Protein AF-A0A7W5J261-F1 (afdb_monomer_lite)

pLDDT: mean 82.95, std 15.22, range [35.91, 96.69]

Radius of gyration: 17.16 Å; chains: 1; bounding box: 46×24×44 Å

Secondary structure (DSSP, 8-state):
---------S------EEE-----SSSPPPPPEEE----STHHHHTT--TT--EEEEEETTEEEEEE----

Foldseek 3Di:
DDDPPPPQPPDDDFDFDWDADPDPDDDDGDDTDTDDDDDDPSCVVVVNDPPFDWDWDDDVVDIDIGTDDDD

Structure (mmCIF, N/CA/C/O backbone):
data_AF-A0A7W5J261-F1
#
_entry.id   AF-A0A7W5J261-F1
#
loop_
_atom_site.group_PDB
_atom_site.id
_atom_site.type_symbol
_atom_site.label_atom_id
_atom_site.label_alt_id
_atom_site.label_comp_id
_atom_site.label_asym_id
_atom_site.label_entity_id
_atom_site.label_seq_id
_atom_site.pdbx_PDB_ins_code
_atom_site.Cartn_x
_atom_site.Cartn_y
_atom_site.Cartn_z
_atom_site.occupancy
_atom_site.B_iso_or_equiv
_atom_site.auth_seq_id
_atom_site.auth_comp_id
_atom_site.auth_asym_id
_atom_site.auth_atom_id
_atom_site.pdbx_PDB_model_num
ATOM 1 N N . MET A 1 1 ? -21.030 14.086 25.621 1.00 35.91 1 MET A N 1
ATOM 2 C CA . MET A 1 1 ? -19.712 14.069 24.947 1.00 35.91 1 MET A CA 1
ATOM 3 C C . MET A 1 1 ? -19.914 13.627 23.505 1.00 35.91 1 MET A C 1
ATOM 5 O O . MET A 1 1 ? -20.124 12.449 23.259 1.00 35.91 1 MET A O 1
ATOM 9 N N . ALA A 1 2 ? -19.983 14.573 22.567 1.00 37.81 2 ALA A N 1
ATOM 10 C CA . ALA A 1 2 ? -20.268 14.271 21.166 1.00 37.81 2 ALA A CA 1
ATOM 11 C C . ALA A 1 2 ? -19.017 13.687 20.491 1.00 37.81 2 ALA A C 1
ATOM 13 O O . ALA A 1 2 ? -18.036 14.396 20.266 1.00 37.81 2 ALA A O 1
ATOM 14 N N . GLY A 1 3 ? -19.052 12.386 20.192 1.00 48.12 3 GLY A N 1
ATOM 15 C CA . GLY A 1 3 ? -18.053 11.722 19.364 1.00 48.12 3 GLY A CA 1
ATOM 16 C C . GLY A 1 3 ? -18.085 12.322 17.964 1.00 48.12 3 GLY A C 1
ATOM 17 O O . GLY A 1 3 ? -18.977 12.032 17.169 1.00 48.12 3 GLY A O 1
ATOM 18 N N . GLN A 1 4 ? -17.132 13.204 17.673 1.00 48.75 4 GLN A N 1
ATOM 19 C CA . GLN A 1 4 ? -16.954 13.768 16.343 1.00 48.75 4 GLN A CA 1
ATOM 20 C C . GLN A 1 4 ? -16.634 12.623 15.374 1.00 48.75 4 GLN A C 1
ATOM 22 O O . GLN A 1 4 ? -15.506 12.133 15.330 1.00 48.75 4 GLN A O 1
ATOM 27 N N . SER A 1 5 ? -17.628 12.194 14.592 1.00 59.06 5 SER A N 1
ATOM 28 C CA . SER A 1 5 ? -17.412 11.370 13.401 1.00 59.06 5 SER A CA 1
ATOM 29 C C . SER A 1 5 ? -16.536 12.172 12.446 1.00 59.06 5 SER A C 1
ATOM 31 O O . SER A 1 5 ? -17.024 13.029 11.705 1.00 59.06 5 SER A O 1
ATOM 33 N N . ARG A 1 6 ? -15.220 11.957 12.511 1.00 57.50 6 ARG A N 1
ATOM 34 C CA . ARG A 1 6 ? -14.259 12.610 11.623 1.00 57.50 6 ARG A CA 1
ATOM 35 C C . ARG A 1 6 ? -14.597 12.174 10.196 1.00 57.50 6 ARG A C 1
ATOM 37 O O . ARG A 1 6 ? -14.365 11.037 9.801 1.00 57.50 6 ARG A O 1
ATOM 44 N N . LYS A 1 7 ? -15.212 13.083 9.435 1.00 58.00 7 LYS A N 1
ATOM 45 C CA . LYS A 1 7 ? -15.493 12.919 8.006 1.00 58.00 7 LYS A CA 1
ATOM 46 C C . LYS A 1 7 ? -14.162 12.904 7.261 1.00 58.00 7 LYS A C 1
ATOM 48 O O . LYS A 1 7 ? -13.661 13.950 6.858 1.00 58.00 7 LYS A O 1
ATOM 53 N N . PHE A 1 8 ? -13.569 11.733 7.090 1.00 62.22 8 PHE A N 1
ATOM 54 C CA . PHE A 1 8 ? -12.467 11.583 6.148 1.00 62.22 8 PHE A CA 1
ATOM 55 C C . PHE A 1 8 ? -13.030 11.667 4.725 1.00 62.22 8 PHE A C 1
ATOM 57 O O . PHE A 1 8 ? -14.172 11.251 4.500 1.00 62.22 8 PHE A O 1
ATOM 64 N N . PRO A 1 9 ? -12.298 12.262 3.765 1.00 59.47 9 PRO A N 1
ATOM 65 C CA . PRO A 1 9 ? -12.768 12.351 2.389 1.00 59.47 9 PRO A CA 1
ATOM 66 C C . PRO A 1 9 ? -13.078 10.939 1.892 1.00 59.47 9 PRO A C 1
ATOM 68 O O . PRO A 1 9 ? -12.196 10.084 1.872 1.00 59.47 9 PRO A O 1
ATOM 71 N N . ARG A 1 10 ? -14.347 10.697 1.534 1.00 69.12 10 ARG A N 1
ATOM 72 C CA . ARG A 1 10 ? -14.873 9.354 1.226 1.00 69.12 10 ARG A CA 1
ATOM 73 C C . ARG A 1 10 ? -14.140 8.669 0.073 1.00 69.12 10 ARG A C 1
ATOM 75 O O . ARG A 1 10 ? -14.172 7.451 -0.028 1.00 69.12 10 ARG A O 1
ATOM 82 N N . GLN A 1 11 ? -13.502 9.448 -0.798 1.00 80.56 11 GLN A N 1
ATOM 83 C CA . GLN A 1 11 ? -12.821 8.952 -1.980 1.00 80.56 11 GLN A CA 1
ATOM 84 C C . GLN A 1 11 ? -11.670 9.890 -2.350 1.00 80.56 11 GLN A C 1
ATOM 86 O O . GLN A 1 11 ? -11.819 11.112 -2.330 1.00 80.56 11 GLN A O 1
ATOM 91 N N . ARG A 1 12 ? -10.519 9.316 -2.702 1.00 84.69 12 ARG A N 1
ATOM 92 C CA . ARG A 1 12 ? -9.389 10.032 -3.304 1.00 84.69 12 ARG A CA 1
ATOM 93 C C . ARG A 1 12 ? -9.073 9.383 -4.642 1.00 84.69 12 ARG A C 1
ATOM 95 O O . ARG A 1 12 ? -9.010 8.161 -4.729 1.00 84.69 12 ARG A O 1
ATOM 102 N N . GLN A 1 13 ? -8.878 10.198 -5.673 1.00 88.62 13 GLN A N 1
ATOM 103 C CA . GLN A 1 13 ? -8.356 9.727 -6.950 1.00 88.62 13 GLN A CA 1
ATOM 104 C C . GLN A 1 13 ? -6.834 9.811 -6.901 1.00 88.62 13 GLN A C 1
ATOM 106 O O . GLN A 1 13 ? -6.273 10.864 -6.601 1.00 88.62 13 GLN A O 1
ATOM 111 N N . LEU A 1 14 ? -6.174 8.689 -7.159 1.00 90.38 14 LEU A N 1
ATOM 112 C CA . LEU A 1 14 ? -4.723 8.582 -7.214 1.00 90.38 14 LEU A CA 1
ATOM 113 C C . LEU A 1 14 ? -4.341 8.008 -8.572 1.00 90.38 14 LEU A C 1
ATOM 115 O O . LEU A 1 14 ? -5.053 7.166 -9.120 1.00 90.38 14 LEU A O 1
ATOM 119 N N . LYS A 1 15 ? -3.212 8.461 -9.112 1.00 92.88 15 LYS A N 1
ATOM 120 C CA . LYS A 1 15 ? -2.676 7.947 -10.369 1.00 92.88 15 LYS A CA 1
ATOM 121 C C . LYS A 1 15 ? -1.683 6.827 -10.078 1.00 92.88 15 LYS A C 1
ATOM 123 O O . LYS A 1 15 ? -0.837 6.975 -9.197 1.00 92.88 15 LYS A O 1
ATOM 128 N N . ILE A 1 16 ? -1.769 5.738 -10.838 1.00 95.75 16 ILE A N 1
ATOM 129 C CA . ILE A 1 16 ? -0.710 4.727 -10.865 1.00 95.75 16 ILE A CA 1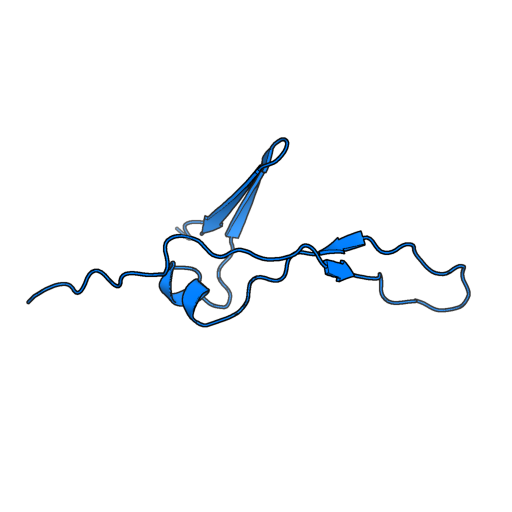
ATOM 130 C C . ILE A 1 16 ? 0.531 5.368 -11.486 1.00 95.75 16 ILE A C 1
ATOM 132 O O . ILE A 1 16 ? 0.482 5.887 -12.603 1.00 95.75 16 ILE A O 1
ATOM 136 N N . GLY A 1 17 ? 1.617 5.384 -10.722 1.00 94.38 17 GLY A N 1
ATOM 137 C CA . GLY A 1 17 ? 2.919 5.864 -11.162 1.00 94.38 17 GLY A CA 1
ATOM 138 C C . GLY A 1 17 ? 3.799 4.728 -11.670 1.00 94.38 17 GLY A C 1
ATOM 139 O O . GLY A 1 17 ? 3.428 3.555 -11.628 1.00 94.38 17 GLY A O 1
ATOM 140 N N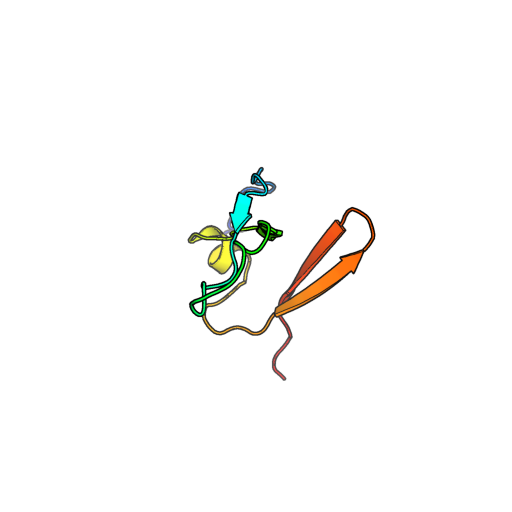 . TYR A 1 18 ? 5.007 5.087 -12.086 1.00 93.88 18 TYR A N 1
ATOM 141 C CA . TYR A 1 18 ? 6.055 4.141 -12.458 1.00 93.88 18 TYR A CA 1
ATOM 142 C C . TYR A 1 18 ? 7.062 4.013 -11.319 1.00 93.88 18 TYR A C 1
ATOM 144 O O . TYR A 1 18 ? 7.440 5.014 -10.707 1.00 93.88 18 TYR A O 1
ATOM 152 N N . ALA A 1 19 ? 7.498 2.790 -11.045 1.00 91.56 19 ALA A N 1
ATOM 153 C CA . ALA A 1 19 ? 8.631 2.505 -10.177 1.00 91.56 19 ALA A CA 1
ATOM 154 C C . ALA A 1 19 ? 9.642 1.614 -10.905 1.00 91.56 19 ALA A C 1
ATOM 156 O O . ALA A 1 19 ? 9.304 0.931 -11.871 1.00 91.56 19 ALA A O 1
ATOM 157 N N . TYR A 1 20 ? 10.887 1.657 -10.440 1.00 90.06 20 TYR A N 1
ATOM 158 C CA . TYR A 1 20 ? 12.016 0.942 -11.024 1.00 90.06 20 TYR A CA 1
ATOM 159 C C . TYR A 1 20 ? 12.695 0.124 -9.934 1.00 90.06 20 TYR A C 1
ATOM 161 O O . TYR A 1 20 ? 12.799 0.571 -8.789 1.00 90.06 20 TYR A O 1
ATOM 169 N N . TYR A 1 21 ? 13.159 -1.075 -10.282 1.00 85.31 21 TYR A N 1
ATOM 170 C CA . TYR A 1 21 ? 14.010 -1.836 -9.374 1.00 85.31 21 TYR A CA 1
ATOM 171 C C . TYR A 1 21 ? 15.344 -1.095 -9.206 1.00 85.31 21 TYR A C 1
ATOM 173 O O . TYR A 1 21 ? 15.842 -0.554 -10.198 1.00 85.31 21 TYR A O 1
ATOM 181 N N . PRO A 1 22 ? 15.938 -1.071 -7.996 1.00 80.75 22 PRO A N 1
ATOM 182 C CA . PRO A 1 22 ? 17.262 -0.495 -7.809 1.00 80.75 22 PRO A CA 1
ATOM 183 C C . PRO A 1 22 ? 18.243 -1.173 -8.770 1.00 80.75 22 PRO A C 1
ATOM 185 O O . PRO A 1 22 ? 18.350 -2.399 -8.793 1.00 80.75 22 PRO A O 1
ATOM 188 N N . HIS A 1 23 ? 18.931 -0.389 -9.599 1.00 76.25 23 HIS A N 1
ATOM 189 C CA . HIS A 1 23 ? 19.897 -0.935 -10.543 1.00 76.25 23 HIS A CA 1
ATOM 190 C C . HIS A 1 23 ? 21.118 -1.462 -9.784 1.00 76.25 23 HIS A C 1
ATOM 192 O O . HIS A 1 23 ? 21.890 -0.688 -9.227 1.00 76.25 23 HIS A O 1
ATOM 198 N N . THR A 1 24 ? 21.324 -2.779 -9.797 1.00 70.81 24 THR A N 1
ATOM 199 C CA . THR A 1 24 ? 22.456 -3.445 -9.125 1.00 70.81 24 THR A CA 1
ATOM 200 C C . THR A 1 24 ? 23.760 -3.429 -9.937 1.00 70.81 24 THR A C 1
ATOM 202 O O . THR A 1 24 ? 24.727 -4.078 -9.557 1.00 70.81 24 THR A O 1
ATOM 205 N N . GLY A 1 25 ? 23.825 -2.658 -11.028 1.00 66.50 25 GLY A N 1
ATOM 206 C CA . GLY A 1 25 ? 25.023 -2.497 -11.854 1.00 66.50 25 GLY A CA 1
ATOM 207 C C . GLY A 1 25 ? 25.233 -3.610 -12.890 1.00 66.50 25 GLY A C 1
ATOM 208 O O . GLY A 1 25 ? 25.045 -4.789 -12.620 1.00 66.50 25 GLY A O 1
ATOM 209 N N . LYS A 1 26 ? 25.643 -3.187 -14.095 1.00 63.69 26 LYS A N 1
ATOM 210 C CA . LYS A 1 26 ? 25.993 -3.994 -15.285 1.00 63.69 26 LYS A CA 1
ATOM 211 C C . LYS A 1 26 ? 24.888 -4.941 -15.782 1.00 63.69 26 LYS A C 1
ATOM 213 O O . LYS A 1 26 ? 25.052 -6.153 -15.835 1.00 63.69 26 LYS A O 1
ATOM 218 N N . GLY A 1 27 ? 23.777 -4.362 -16.231 1.00 68.62 27 GLY A N 1
ATOM 219 C CA . GLY A 1 27 ? 22.713 -5.081 -16.932 1.00 68.62 27 GLY A CA 1
ATOM 220 C C . GLY A 1 27 ? 21.811 -4.133 -17.718 1.00 68.62 27 GLY A C 1
ATOM 221 O O . GLY A 1 27 ? 21.910 -2.914 -17.572 1.00 68.62 27 GLY A O 1
ATOM 222 N N . ARG A 1 28 ? 20.937 -4.687 -18.568 1.00 71.12 28 ARG A N 1
ATOM 223 C CA . ARG A 1 28 ? 19.898 -3.905 -19.258 1.00 71.12 28 ARG A CA 1
ATOM 224 C C . ARG A 1 28 ? 19.010 -3.187 -18.223 1.00 71.12 28 ARG A C 1
ATOM 226 O O . ARG A 1 28 ? 18.771 -3.765 -17.161 1.00 71.12 28 ARG A O 1
ATOM 233 N N . PRO A 1 29 ? 18.502 -1.974 -18.518 1.00 72.25 29 PRO A N 1
ATOM 234 C CA . PRO A 1 29 ? 17.544 -1.303 -17.647 1.00 72.25 29 PRO A CA 1
ATOM 235 C C . PRO A 1 29 ? 16.359 -2.229 -17.375 1.00 72.25 29 PRO A C 1
ATOM 237 O O . PRO A 1 29 ? 15.786 -2.802 -18.305 1.00 72.25 29 PRO A O 1
ATOM 240 N N . THR A 1 30 ? 16.004 -2.400 -16.106 1.00 82.25 30 THR A N 1
ATOM 241 C CA . THR A 1 30 ? 14.782 -3.108 -15.732 1.00 82.25 30 THR A CA 1
ATOM 242 C C . THR A 1 30 ? 13.572 -2.303 -16.210 1.00 82.25 30 THR A C 1
ATOM 244 O O . THR A 1 30 ? 13.557 -1.078 -16.055 1.00 82.25 30 THR A O 1
ATOM 247 N N . PRO A 1 31 ? 12.560 -2.955 -16.811 1.00 87.19 31 PRO A N 1
ATOM 248 C CA . PRO A 1 31 ? 1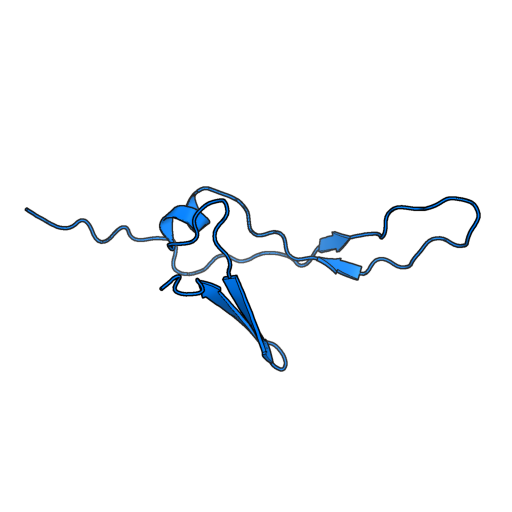1.350 -2.257 -17.215 1.00 87.19 31 PRO A CA 1
ATOM 249 C C . PRO A 1 31 ? 10.651 -1.664 -15.981 1.00 87.19 31 PRO A C 1
ATOM 251 O O . PRO A 1 31 ? 10.704 -2.265 -14.900 1.00 87.19 31 PRO A O 1
ATOM 254 N N . PRO A 1 32 ? 9.995 -0.497 -16.118 1.00 91.12 32 PRO A N 1
ATOM 255 C CA . PRO A 1 32 ? 9.208 0.060 -15.033 1.00 91.12 32 PRO A CA 1
ATOM 256 C C . PRO A 1 32 ? 8.035 -0.858 -14.693 1.00 91.12 32 PRO A C 1
ATOM 258 O O . PRO A 1 32 ? 7.483 -1.543 -15.557 1.00 91.12 32 PRO A O 1
ATOM 261 N N . PHE A 1 33 ? 7.605 -0.809 -13.440 1.00 92.56 33 PHE A N 1
ATOM 262 C CA . PHE A 1 33 ? 6.418 -1.505 -12.956 1.00 92.56 33 PHE A CA 1
ATOM 263 C C . PHE A 1 33 ? 5.418 -0.516 -12.334 1.00 92.56 33 PHE A C 1
ATOM 265 O O . PHE A 1 33 ? 5.807 0.584 -11.919 1.00 92.56 33 PHE A O 1
ATOM 272 N N . PRO A 1 34 ? 4.116 -0.862 -12.286 1.00 94.69 34 PRO A N 1
ATOM 273 C CA . PRO A 1 34 ? 3.099 0.010 -11.711 1.00 94.69 34 PRO A CA 1
ATOM 274 C C . PRO A 1 34 ? 3.311 0.177 -10.205 1.00 94.69 34 PRO A C 1
ATOM 276 O O . PRO A 1 34 ? 3.505 -0.797 -9.479 1.00 94.69 34 PRO A O 1
ATOM 279 N N . SER A 1 35 ? 3.221 1.413 -9.721 1.00 94.31 35 SER A N 1
ATOM 280 C CA . SER A 1 35 ? 3.281 1.720 -8.291 1.00 94.31 35 SER A CA 1
ATOM 281 C C . SER A 1 35 ? 2.109 2.585 -7.845 1.00 94.31 35 SER A C 1
ATOM 283 O O . SER A 1 35 ? 1.681 3.510 -8.538 1.00 94.31 35 SER A O 1
ATOM 285 N N . LEU A 1 36 ? 1.598 2.285 -6.652 1.00 93.69 36 LEU A N 1
ATOM 286 C CA . LEU A 1 36 ? 0.592 3.082 -5.964 1.00 93.69 36 LEU A CA 1
ATOM 287 C C . LEU A 1 36 ? 1.198 3.621 -4.668 1.00 93.69 36 LEU A C 1
ATOM 289 O O . LEU A 1 36 ? 1.684 2.857 -3.837 1.00 93.69 36 LEU A O 1
ATOM 293 N N . ARG A 1 37 ? 1.163 4.942 -4.489 1.00 91.94 37 ARG A N 1
ATOM 294 C CA . ARG A 1 37 ? 1.705 5.625 -3.311 1.00 91.94 37 ARG A CA 1
ATOM 295 C C . ARG A 1 37 ? 0.556 6.171 -2.468 1.00 91.94 37 ARG A C 1
ATOM 297 O O . ARG A 1 37 ? -0.084 7.148 -2.849 1.00 91.94 37 ARG A O 1
ATOM 304 N N . LEU A 1 38 ? 0.306 5.542 -1.323 1.00 91.56 38 LEU A N 1
ATOM 305 C CA . LEU A 1 38 ? -0.651 6.015 -0.323 1.00 91.56 38 LEU A CA 1
ATOM 306 C C . LEU A 1 38 ? 0.115 6.777 0.759 1.00 91.56 38 LEU A C 1
ATOM 308 O O . LEU A 1 38 ?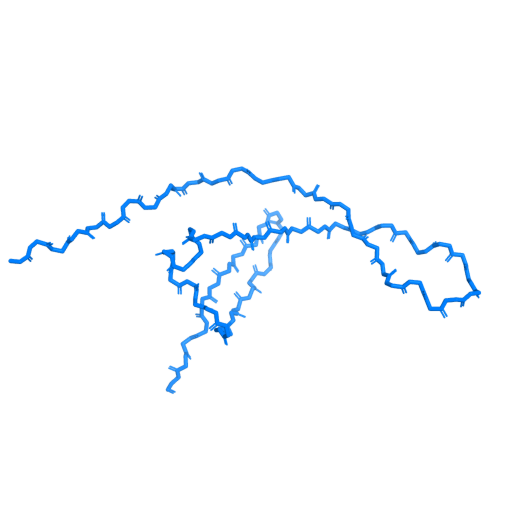 0.920 6.184 1.471 1.00 91.56 38 LEU A O 1
ATOM 312 N N . GLN A 1 39 ? -0.085 8.091 0.862 1.00 90.25 39 GLN A N 1
ATOM 313 C CA . GLN A 1 39 ? 0.636 8.928 1.826 1.00 90.25 39 GLN A CA 1
ATOM 314 C C . GLN A 1 39 ? -0.225 10.081 2.347 1.00 90.25 39 GLN A C 1
ATOM 316 O O . GLN A 1 39 ? -1.034 10.650 1.611 1.00 90.25 39 GLN A O 1
ATOM 321 N N . GLY A 1 40 ? 0.009 10.456 3.607 1.00 89.94 40 GLY A N 1
ATOM 322 C CA . GLY A 1 40 ? -0.581 11.619 4.270 1.00 89.94 40 GLY A CA 1
ATOM 323 C C . GLY A 1 40 ? -1.441 11.262 5.483 1.00 89.94 40 GLY A C 1
ATOM 324 O O . GLY A 1 40 ? -1.871 10.123 5.643 1.00 89.94 40 GLY A O 1
ATOM 325 N N . ARG A 1 41 ? -1.751 12.276 6.306 1.00 90.31 41 ARG A N 1
ATOM 326 C CA . ARG A 1 41 ? -2.527 12.150 7.561 1.00 90.31 41 ARG A CA 1
ATOM 327 C C . ARG A 1 41 ? -3.899 11.488 7.402 1.00 90.31 41 ARG A C 1
ATOM 329 O O . ARG A 1 41 ? -4.482 11.054 8.385 1.00 90.31 41 ARG A O 1
ATOM 336 N N . TRP A 1 42 ? -4.432 11.425 6.181 1.00 89.38 42 TRP A N 1
ATOM 337 C CA . TRP A 1 42 ? -5.712 10.778 5.896 1.00 89.38 42 TRP A CA 1
ATOM 338 C C . TRP A 1 42 ? -5.675 9.252 6.103 1.00 89.38 42 TRP A C 1
ATOM 340 O O . TRP A 1 42 ? -6.729 8.664 6.316 1.00 89.38 42 TRP A O 1
ATOM 350 N N . LEU A 1 43 ? -4.493 8.625 6.071 1.00 90.88 43 LEU A N 1
ATOM 351 C CA . LEU A 1 43 ? -4.323 7.199 6.372 1.00 90.88 43 LEU A CA 1
ATOM 352 C C . LEU A 1 43 ? -4.518 6.909 7.863 1.00 90.88 43 LEU A C 1
ATOM 354 O O . LEU A 1 43 ? -5.361 6.091 8.210 1.00 90.88 43 LEU A O 1
ATOM 358 N N . GLU A 1 44 ? -3.820 7.641 8.736 1.00 89.94 44 GLU A N 1
ATOM 359 C CA . GLU A 1 44 ? -3.965 7.533 10.202 1.00 89.94 44 GLU A CA 1
ATOM 360 C C . GLU A 1 44 ? -5.403 7.801 10.635 1.00 89.94 44 GLU A C 1
ATOM 362 O O . GLU A 1 44 ? -6.000 7.092 11.436 1.00 89.94 44 GLU A O 1
ATOM 367 N N . GLN A 1 45 ? -5.981 8.826 10.028 1.00 87.50 45 GLN A N 1
ATOM 368 C CA . GLN A 1 45 ? -7.383 9.169 10.120 1.00 87.50 45 GLN A CA 1
ATOM 369 C C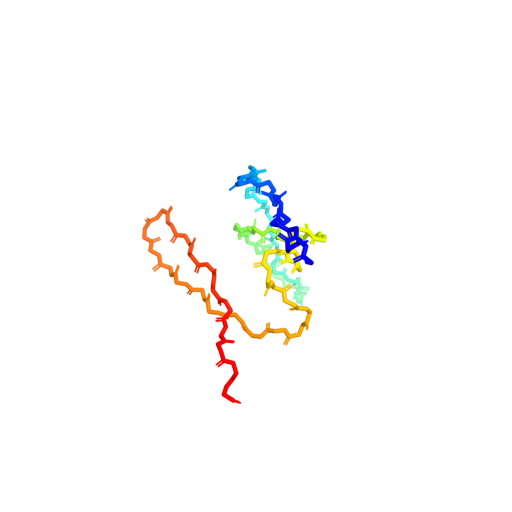 . GLN A 1 45 ? -8.306 7.994 9.750 1.00 87.50 45 GLN A C 1
ATOM 371 O O . GLN A 1 45 ? -9.213 7.676 10.510 1.00 87.50 45 GLN A O 1
ATOM 376 N N . ALA A 1 46 ? -8.034 7.296 8.647 1.00 87.31 46 ALA A N 1
ATOM 377 C CA . ALA A 1 46 ? -8.764 6.096 8.238 1.00 87.31 46 ALA A CA 1
ATOM 378 C C . ALA A 1 46 ? -8.457 4.841 9.088 1.00 87.31 46 ALA A C 1
ATOM 380 O O . ALA A 1 46 ? -8.973 3.771 8.777 1.00 87.31 46 ALA A O 1
ATOM 381 N N . GLY A 1 47 ? -7.655 4.960 10.152 1.00 89.38 47 GLY A N 1
ATOM 382 C CA . GLY A 1 47 ? -7.326 3.867 11.070 1.00 89.38 47 GLY A CA 1
ATOM 383 C C . GLY A 1 47 ? -6.052 3.095 10.721 1.00 89.38 47 GLY A C 1
ATOM 384 O O . GLY A 1 47 ? -5.812 2.054 11.326 1.00 89.38 47 GLY A O 1
ATOM 385 N N . PHE A 1 48 ? -5.243 3.589 9.776 1.00 91.81 48 PHE A N 1
ATOM 386 C CA . PHE A 1 48 ? -3.949 3.003 9.418 1.00 91.81 48 PHE A CA 1
ATOM 387 C C . PHE A 1 48 ? -2.808 3.687 10.172 1.00 91.81 48 PHE A C 1
ATOM 389 O O . PHE A 1 48 ? -2.391 4.790 9.811 1.00 91.81 48 PHE A O 1
ATOM 396 N N . SER A 1 49 ? -2.287 3.032 11.204 1.00 91.94 49 SER A N 1
ATOM 397 C CA . SER A 1 49 ? -1.209 3.572 12.041 1.00 91.94 49 SER A CA 1
ATOM 398 C C . SER A 1 49 ? 0.182 3.265 11.476 1.00 91.94 49 SER A C 1
ATOM 400 O O . SER A 1 49 ? 0.391 2.280 10.767 1.00 91.94 49 SER A O 1
ATOM 402 N N . ILE A 1 50 ? 1.173 4.092 11.821 1.00 92.69 50 ILE A N 1
ATOM 403 C CA . ILE A 1 50 ? 2.581 3.826 11.488 1.00 92.69 50 ILE A CA 1
ATOM 404 C C . ILE A 1 50 ? 3.030 2.528 12.176 1.00 92.69 50 ILE A C 1
ATOM 406 O O . ILE A 1 50 ? 2.747 2.316 13.351 1.00 92.69 50 ILE A O 1
ATOM 410 N N . GLY A 1 51 ? 3.726 1.659 11.437 1.00 91.94 51 GLY A N 1
ATOM 411 C CA . GLY A 1 51 ? 4.188 0.358 11.937 1.00 91.94 51 GLY A CA 1
ATOM 412 C C . GLY A 1 51 ? 3.099 -0.718 12.011 1.00 91.94 51 GLY A C 1
ATOM 413 O O . GLY A 1 51 ? 3.398 -1.855 12.365 1.00 91.94 51 GLY A O 1
ATOM 414 N N . GLN A 1 52 ? 1.852 -0.394 11.656 1.00 92.50 52 GLN A N 1
ATOM 415 C CA . GLN A 1 52 ? 0.767 -1.366 11.621 1.00 92.50 52 GLN A CA 1
ATOM 416 C C . GLN A 1 52 ? 0.934 -2.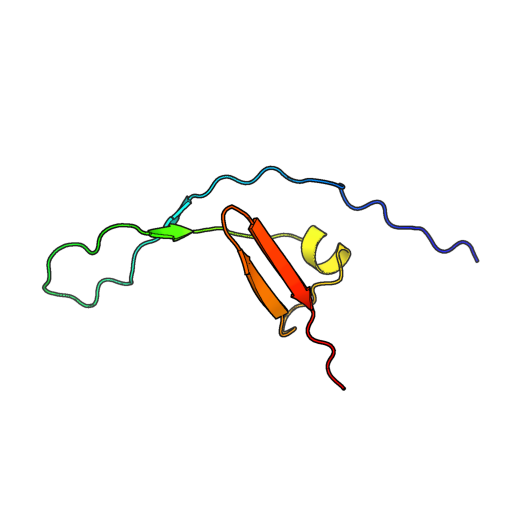338 10.451 1.00 92.50 52 GLN A C 1
ATOM 418 O O . GLN A 1 52 ? 1.195 -1.936 9.315 1.00 92.50 52 GLN A O 1
ATOM 423 N N . THR A 1 53 ? 0.717 -3.624 10.724 1.00 94.56 53 THR A N 1
ATOM 424 C CA . THR A 1 53 ? 0.623 -4.637 9.670 1.00 94.56 53 THR A CA 1
ATOM 425 C C . THR A 1 53 ? -0.754 -4.566 9.017 1.00 94.56 53 THR A C 1
ATOM 427 O O . THR A 1 53 ? -1.778 -4.513 9.697 1.00 94.56 53 THR A O 1
ATOM 430 N N . ILE A 1 54 ? -0.783 -4.574 7.686 1.00 94.69 54 ILE A N 1
ATOM 431 C CA . ILE A 1 54 ? -2.018 -4.557 6.900 1.00 94.69 54 ILE A CA 1
ATOM 432 C C . ILE A 1 54 ? -2.112 -5.803 6.025 1.00 94.69 54 ILE A C 1
ATOM 434 O O . ILE A 1 54 ? -1.101 -6.340 5.571 1.00 94.69 54 ILE A O 1
ATOM 438 N N . GLN A 1 55 ? -3.338 -6.228 5.749 1.00 95.38 55 GLN A N 1
ATOM 439 C CA . GLN A 1 55 ? -3.658 -7.247 4.768 1.00 95.38 55 GLN A CA 1
ATOM 440 C C . GLN A 1 55 ? -4.115 -6.585 3.466 1.00 95.38 55 GLN A C 1
ATOM 442 O O . GLN A 1 55 ? -4.889 -5.627 3.470 1.00 95.38 55 GLN A O 1
ATOM 447 N N . VAL A 1 56 ? -3.628 -7.101 2.334 1.00 95.19 56 VAL A N 1
ATOM 448 C CA . VAL A 1 56 ? -4.025 -6.639 1.000 1.00 95.19 56 VAL A CA 1
ATOM 449 C C . VAL A 1 56 ? -4.726 -7.778 0.270 1.00 95.19 56 VAL A C 1
ATOM 451 O O . VAL A 1 56 ? -4.102 -8.763 -0.122 1.00 95.19 56 VAL A O 1
ATOM 454 N N . HIS A 1 57 ? -6.030 -7.638 0.058 1.00 96.56 57 HIS A N 1
ATOM 455 C CA . HIS A 1 57 ? -6.818 -8.575 -0.732 1.00 96.56 57 HIS A CA 1
ATOM 456 C C . HIS A 1 57 ? -6.804 -8.149 -2.200 1.00 96.56 57 HIS A C 1
ATOM 458 O O . HIS A 1 57 ? -7.254 -7.056 -2.552 1.00 96.56 57 HIS A O 1
ATOM 464 N N . ILE A 1 58 ? -6.302 -9.034 -3.062 1.00 96.69 58 ILE A N 1
ATOM 465 C CA . ILE A 1 58 ? -6.140 -8.781 -4.497 1.00 96.69 58 ILE A CA 1
ATOM 466 C C . ILE A 1 58 ? -7.232 -9.510 -5.280 1.00 96.69 58 ILE A C 1
ATOM 468 O O . ILE A 1 58 ? -7.415 -10.722 -5.129 1.00 96.69 58 ILE A O 1
ATOM 472 N N . ARG A 1 59 ? -7.957 -8.778 -6.129 1.00 96.25 59 ARG A N 1
ATOM 473 C CA . ARG A 1 59 ? -8.945 -9.298 -7.086 1.00 96.25 59 ARG A CA 1
ATOM 474 C C . ARG A 1 59 ? -8.795 -8.579 -8.428 1.00 96.25 59 ARG A C 1
ATOM 476 O O . ARG A 1 59 ? -8.157 -7.530 -8.512 1.00 96.25 59 ARG A O 1
ATOM 483 N N . ALA A 1 60 ? -9.401 -9.126 -9.481 1.00 95.94 60 ALA A N 1
ATOM 484 C CA . ALA A 1 60 ? -9.428 -8.472 -10.787 1.00 95.94 60 ALA A CA 1
ATOM 485 C C . ALA A 1 60 ? -10.020 -7.052 -10.661 1.00 95.94 60 ALA A C 1
ATOM 487 O O . ALA A 1 60 ? -11.144 -6.884 -10.193 1.00 95.94 60 ALA A O 1
ATOM 488 N N . GLY A 1 61 ? -9.233 -6.030 -11.016 1.00 93.62 61 GLY A N 1
ATOM 489 C CA . GLY A 1 61 ? -9.639 -4.620 -10.964 1.00 93.62 61 GLY A CA 1
ATOM 490 C C . GLY A 1 61 ? -9.837 -4.023 -9.564 1.00 93.62 61 GLY A C 1
ATOM 491 O O . GLY A 1 61 ? -10.302 -2.888 -9.463 1.00 93.62 61 GLY A O 1
ATOM 492 N N . ARG A 1 62 ? -9.510 -4.743 -8.479 1.00 94.19 62 ARG A N 1
ATOM 493 C CA . ARG A 1 62 ? -9.788 -4.280 -7.112 1.00 94.19 62 ARG A CA 1
ATOM 494 C C . ARG A 1 62 ? -8.715 -4.711 -6.116 1.00 94.19 62 ARG A C 1
ATOM 496 O O . ARG A 1 62 ? -8.392 -5.890 -6.000 1.00 94.19 62 ARG A O 1
ATOM 503 N N . LEU A 1 63 ? -8.237 -3.740 -5.343 1.00 94.38 63 LEU A N 1
ATOM 504 C CA . LEU A 1 63 ? -7.410 -3.946 -4.158 1.00 94.38 63 LEU A CA 1
ATOM 505 C C . LEU A 1 63 ? -8.202 -3.487 -2.935 1.00 94.38 63 LEU A C 1
ATOM 507 O O . LEU A 1 63 ? -8.768 -2.392 -2.950 1.00 94.38 63 LEU A O 1
ATOM 511 N N . VAL A 1 64 ? -8.252 -4.313 -1.894 1.00 93.62 64 VAL A N 1
ATOM 512 C CA . VAL A 1 64 ? -8.829 -3.944 -0.594 1.00 93.62 64 VAL A CA 1
ATOM 513 C C . VAL A 1 64 ? -7.722 -4.033 0.447 1.00 93.62 64 VAL A C 1
ATOM 515 O O . VAL A 1 64 ? -7.053 -5.059 0.536 1.00 93.62 64 VAL A O 1
ATOM 518 N N . LEU A 1 65 ? -7.495 -2.941 1.177 1.00 93.44 65 LEU A N 1
ATOM 519 C CA . LEU A 1 65 ? -6.487 -2.849 2.228 1.00 93.44 65 LEU A CA 1
ATOM 520 C C . LEU A 1 65 ? -7.208 -2.802 3.571 1.00 93.44 65 LEU A C 1
ATOM 522 O O . LEU A 1 65 ? -8.056 -1.931 3.768 1.00 93.44 65 LEU A O 1
ATOM 526 N N . GLU A 1 66 ? -6.859 -3.705 4.478 1.00 93.44 66 GLU A N 1
ATOM 527 C CA . GLU A 1 66 ? -7.478 -3.812 5.799 1.00 93.44 66 GLU A CA 1
ATOM 528 C C . GLU A 1 66 ? -6.389 -3.933 6.871 1.00 93.44 66 GLU A C 1
ATOM 530 O O . GLU A 1 66 ? -5.401 -4.637 6.657 1.00 93.44 66 GLU A O 1
ATOM 535 N N . PRO A 1 67 ? -6.509 -3.252 8.020 1.00 91.69 67 PRO A N 1
ATOM 536 C CA . PRO A 1 67 ? -5.611 -3.489 9.139 1.00 91.69 67 PRO A CA 1
ATOM 537 C C . PRO A 1 67 ? -5.705 -4.932 9.634 1.00 91.69 67 PRO A C 1
ATOM 539 O O . PRO A 1 67 ? -6.805 -5.441 9.852 1.00 91.69 67 PRO A O 1
ATOM 542 N N . VAL A 1 68 ? -4.562 -5.574 9.874 1.00 92.31 68 VAL A N 1
ATOM 543 C CA . VAL A 1 68 ? -4.562 -6.841 10.608 1.00 92.31 68 VAL A CA 1
ATOM 544 C C . VAL A 1 68 ? -4.882 -6.513 12.061 1.00 92.31 68 VAL A C 1
ATOM 546 O O . VAL A 1 68 ? -4.247 -5.643 12.660 1.00 92.31 68 VAL A O 1
ATOM 549 N N . LYS A 1 69 ? -5.888 -7.183 12.628 1.00 77.38 69 LYS A N 1
ATOM 550 C CA . LYS A 1 69 ? -6.102 -7.133 14.074 1.00 77.38 69 LYS A CA 1
ATOM 551 C C . LYS A 1 69 ? -4.919 -7.839 14.726 1.00 77.38 69 LYS A C 1
ATOM 553 O O . LYS A 1 69 ? -4.763 -9.043 14.547 1.00 77.38 69 LYS A O 1
ATOM 558 N N . SER A 1 70 ? -4.080 -7.086 15.424 1.00 64.62 70 SER A N 1
ATOM 559 C CA . SER A 1 70 ? -3.197 -7.680 16.420 1.00 64.62 70 SER A CA 1
ATOM 560 C C . SER A 1 70 ? -4.088 -8.163 17.564 1.00 64.62 70 SER A C 1
ATOM 562 O O . SER A 1 70 ? -4.870 -7.363 18.080 1.00 64.62 70 SER A O 1
ATOM 564 N N . ASP A 1 71 ? -4.032 -9.461 17.858 1.00 56.66 71 ASP A N 1
ATOM 565 C CA . ASP A 1 71 ? -4.564 -10.049 19.095 1.00 56.66 71 ASP A CA 1
ATOM 566 C C . ASP A 1 71 ? -3.806 -9.495 20.313 1.00 56.66 71 ASP A C 1
ATOM 568 O O . ASP A 1 71 ? -2.567 -9.319 20.191 1.00 56.66 71 ASP A O 1
#

Sequence (71 aa):
MAGQSRKFPRQRQLKIGYAYYPHTGKGRPTPPFPSLRLQGRWLEQAGFSIGQTIQVHIRAGRLVLEPVKSD